Protein AF-A0A4Y2N5F8-F1 (afdb_monomer)

Secondary structure (DSSP, 8-state):
-HHHHHHHHHHHHHT-PPPTT--HHHHHHHHHHHHHHHHHTT-PPPHHHHHHHHHHT--GGGHHHHHHHTTS-GGG--HHHHHHHHHHHHHHHHHHHHHHS-HHHHHHHHHHHHHHHHHHHHHHS---TTSHHHHHHHHHHTT--

pLDDT: mean 79.86, std 21.58, range [36.66, 97.94]

Mean predicted aligned error: 13.72 Å

Structure (mmCIF, N/CA/C/O backbone):
data_AF-A0A4Y2N5F8-F1
#
_entry.id   AF-A0A4Y2N5F8-F1
#
loop_
_atom_site.group_PDB
_atom_site.id
_atom_site.type_symbol
_atom_site.label_atom_id
_atom_site.label_alt_id
_atom_site.label_comp_id
_atom_site.label_asym_id
_atom_site.label_entity_id
_atom_site.label_seq_id
_atom_site.pdbx_PDB_ins_code
_atom_site.Cartn_x
_atom_site.Cartn_y
_atom_site.Cartn_z
_atom_site.occupancy
_atom_site.B_iso_or_equiv
_atom_site.auth_seq_id
_atom_site.auth_comp_id
_atom_site.auth_asym_id
_atom_site.auth_atom_id
_atom_site.pdbx_PDB_model_num
ATOM 1 N N . MET A 1 1 ? -27.501 -9.312 4.253 1.00 61.25 1 MET A N 1
ATOM 2 C CA . MET A 1 1 ? -26.752 -9.002 3.010 1.00 61.25 1 MET A CA 1
ATOM 3 C C . MET A 1 1 ? -25.547 -8.061 3.190 1.00 61.25 1 MET A C 1
ATOM 5 O O . MET A 1 1 ? -24.591 -8.231 2.450 1.00 61.25 1 MET A O 1
ATOM 9 N N . ARG A 1 2 ? -25.507 -7.123 4.161 1.00 81.06 2 ARG A N 1
ATOM 10 C CA . ARG A 1 2 ? -24.338 -6.219 4.348 1.00 81.06 2 ARG A CA 1
ATOM 11 C C . ARG A 1 2 ? -23.012 -6.937 4.645 1.00 81.06 2 ARG A C 1
ATOM 13 O O . ARG A 1 2 ? -22.013 -6.614 4.021 1.00 81.06 2 ARG A O 1
ATOM 20 N N . ARG A 1 3 ? -23.011 -7.939 5.536 1.00 88.62 3 ARG A N 1
ATOM 21 C CA . ARG A 1 3 ? -21.789 -8.683 5.917 1.00 88.62 3 ARG A CA 1
ATOM 22 C C . ARG A 1 3 ? -21.120 -9.380 4.727 1.00 88.62 3 ARG A C 1
ATOM 24 O O . ARG A 1 3 ? -19.919 -9.252 4.566 1.00 88.62 3 ARG A O 1
ATOM 31 N N . ALA A 1 4 ? -21.899 -10.041 3.866 1.00 93.69 4 ALA A N 1
ATOM 32 C CA . ALA A 1 4 ? -21.375 -10.721 2.677 1.00 93.69 4 ALA A CA 1
ATOM 33 C C . ALA A 1 4 ? -20.670 -9.750 1.715 1.00 93.69 4 ALA A C 1
ATOM 35 O O . ALA A 1 4 ? -19.566 -10.031 1.264 1.00 93.69 4 ALA A O 1
ATOM 36 N N . ARG A 1 5 ? -21.266 -8.574 1.467 1.00 93.06 5 ARG A N 1
ATOM 37 C CA . ARG A 1 5 ? -20.652 -7.526 0.636 1.00 93.06 5 ARG A CA 1
ATOM 38 C C . ARG A 1 5 ? -19.333 -7.026 1.228 1.00 93.06 5 ARG A C 1
ATOM 40 O O . ARG A 1 5 ? -18.374 -6.836 0.495 1.00 93.06 5 ARG A O 1
ATOM 47 N N . VAL A 1 6 ? -19.281 -6.809 2.540 1.00 93.75 6 VAL A N 1
ATOM 48 C CA . VAL A 1 6 ? -18.067 -6.330 3.222 1.00 93.75 6 VAL A CA 1
ATOM 49 C C . VAL A 1 6 ? -16.962 -7.380 3.179 1.00 93.75 6 VAL A C 1
ATOM 51 O O . VAL A 1 6 ? -15.828 -7.033 2.879 1.00 93.75 6 VAL A O 1
ATOM 54 N N . ILE A 1 7 ? -17.295 -8.655 3.401 1.00 95.06 7 ILE A N 1
ATOM 55 C CA . ILE A 1 7 ? -16.343 -9.770 3.292 1.00 95.06 7 ILE A CA 1
ATOM 56 C C . ILE A 1 7 ? -15.750 -9.827 1.879 1.00 95.06 7 ILE A C 1
ATOM 58 O O . ILE A 1 7 ? -14.536 -9.819 1.738 1.00 95.06 7 ILE A O 1
ATOM 62 N N . GLN A 1 8 ? -16.580 -9.749 0.834 1.00 96.19 8 GLN A N 1
ATOM 63 C CA . GLN A 1 8 ? -16.098 -9.717 -0.554 1.00 96.19 8 GLN A CA 1
ATOM 64 C C . GLN A 1 8 ? -15.164 -8.529 -0.840 1.00 96.19 8 GLN A C 1
ATOM 66 O O . GLN A 1 8 ? -14.195 -8.657 -1.587 1.00 96.19 8 GLN A O 1
ATOM 71 N N . LEU A 1 9 ? -15.448 -7.357 -0.263 1.00 96.56 9 LEU A N 1
ATOM 72 C CA . LEU A 1 9 ? -14.592 -6.179 -0.411 1.00 96.56 9 LEU A CA 1
ATOM 73 C C . LEU A 1 9 ? -13.274 -6.321 0.361 1.00 96.56 9 LEU A C 1
ATOM 75 O O . LEU A 1 9 ? -12.244 -5.880 -0.143 1.00 96.56 9 LEU A O 1
ATOM 79 N N . LEU A 1 10 ? -13.290 -6.948 1.540 1.00 95.69 10 LEU A N 1
ATOM 80 C CA . LEU A 1 10 ? -12.083 -7.262 2.309 1.00 95.69 10 LEU A CA 1
ATOM 81 C C . LEU A 1 10 ? -11.206 -8.271 1.563 1.00 95.69 10 LEU A C 1
ATOM 83 O O . LEU A 1 10 ? -10.005 -8.041 1.437 1.00 95.69 10 LEU A O 1
ATOM 87 N N . ASP A 1 11 ? -11.806 -9.321 0.998 1.00 95.94 11 ASP A N 1
ATOM 88 C CA . ASP A 1 11 ? -11.106 -10.294 0.155 1.00 95.94 11 ASP A CA 1
ATOM 89 C C . ASP A 1 11 ? -10.452 -9.601 -1.049 1.00 95.94 11 ASP A C 1
ATOM 91 O O . ASP A 1 11 ? -9.288 -9.845 -1.364 1.00 95.94 11 ASP A O 1
ATOM 95 N N . GLY A 1 12 ? -11.169 -8.674 -1.695 1.00 95.81 12 GLY A N 1
ATOM 96 C CA . GLY A 1 12 ? -10.629 -7.867 -2.790 1.00 95.81 12 GLY A CA 1
ATOM 97 C C . GLY A 1 12 ? -9.497 -6.927 -2.358 1.00 95.81 12 GLY A C 1
ATOM 98 O O . GLY A 1 12 ? -8.507 -6.780 -3.077 1.00 95.81 12 GLY A O 1
ATOM 99 N N . PHE A 1 13 ? -9.614 -6.309 -1.182 1.00 97.00 13 PHE A N 1
ATOM 100 C CA . PHE A 1 13 ? -8.585 -5.434 -0.623 1.00 97.00 13 PHE A CA 1
ATOM 101 C C . PHE A 1 13 ? -7.294 -6.208 -0.339 1.00 97.00 13 PHE A C 1
ATOM 103 O O . PHE 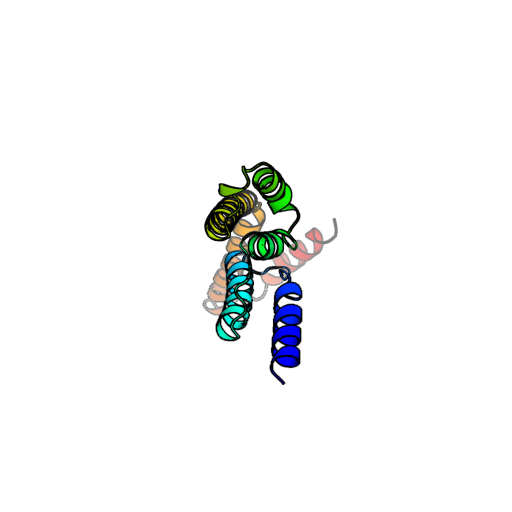A 1 13 ? -6.263 -5.896 -0.934 1.00 97.00 13 PHE A O 1
ATOM 110 N N . PHE A 1 14 ? -7.356 -7.270 0.468 1.00 95.50 14 PHE A N 1
ATOM 111 C CA . PHE A 1 14 ? -6.179 -8.081 0.798 1.00 95.50 14 PHE A CA 1
ATOM 112 C C . PHE A 1 14 ? -5.647 -8.880 -0.400 1.00 95.50 14 PHE A C 1
ATOM 114 O O . PHE A 1 14 ? -4.448 -9.160 -0.484 1.00 95.50 14 PHE A O 1
ATOM 121 N N . GLY A 1 15 ? -6.509 -9.187 -1.372 1.00 95.81 15 GLY A N 1
ATOM 122 C CA . GLY A 1 15 ? -6.143 -9.801 -2.646 1.00 95.81 15 GLY A CA 1
ATOM 123 C C . GLY A 1 15 ? -5.430 -8.864 -3.629 1.00 95.81 15 GLY A C 1
ATOM 124 O O . GLY A 1 15 ? -4.945 -9.332 -4.662 1.00 95.81 15 GLY A O 1
ATOM 125 N N . THR A 1 16 ? -5.331 -7.561 -3.342 1.00 96.50 16 THR A N 1
ATOM 126 C CA . THR A 1 16 ? -4.652 -6.601 -4.226 1.00 96.50 16 THR A CA 1
ATOM 127 C C . THR A 1 16 ? -3.137 -6.755 -4.122 1.00 96.50 16 THR A C 1
ATOM 129 O O . THR A 1 16 ? -2.503 -6.198 -3.230 1.00 96.50 16 THR A O 1
ATOM 132 N N . LYS A 1 17 ? -2.553 -7.510 -5.054 1.00 95.75 17 LYS A N 1
ATOM 133 C CA . LYS A 1 17 ? -1.107 -7.749 -5.148 1.00 95.75 17 LYS A CA 1
ATOM 134 C C . LYS A 1 17 ? -0.470 -6.888 -6.234 1.00 95.75 17 LYS A C 1
ATOM 136 O O . LYS A 1 17 ? -1.104 -6.613 -7.260 1.00 95.75 17 LYS A O 1
ATOM 141 N N . TYR A 1 18 ? 0.788 -6.527 -6.007 1.00 94.50 18 TYR A N 1
ATOM 142 C CA . TYR A 1 18 ? 1.646 -5.919 -7.018 1.00 94.50 18 TYR A CA 1
ATOM 143 C C . TYR A 1 18 ? 1.826 -6.884 -8.194 1.00 94.50 18 TYR A C 1
ATOM 145 O O . TYR A 1 18 ? 2.047 -8.084 -7.991 1.00 94.50 18 TYR A O 1
ATOM 153 N N . GLN A 1 19 ? 1.706 -6.376 -9.419 1.00 93.81 19 GLN A N 1
ATOM 154 C CA . GLN A 1 19 ? 1.895 -7.171 -10.629 1.00 93.81 19 GLN A CA 1
ATOM 155 C C . GLN A 1 19 ? 3.290 -6.932 -11.231 1.00 93.81 19 GLN A C 1
ATOM 157 O O . GLN A 1 19 ? 3.745 -5.790 -11.286 1.00 93.81 19 GLN A O 1
ATOM 162 N N . PRO A 1 20 ? 3.994 -7.973 -11.718 1.00 88.62 20 PRO A N 1
ATOM 163 C CA . PRO A 1 20 ? 5.291 -7.793 -12.367 1.00 88.62 20 PRO A CA 1
ATOM 164 C C . PRO A 1 20 ? 5.218 -6.798 -13.534 1.00 88.62 20 PRO A C 1
ATOM 166 O O . PRO A 1 20 ? 4.424 -6.974 -14.455 1.00 88.62 20 PRO A O 1
ATOM 169 N N . GLY A 1 21 ? 6.060 -5.762 -13.501 1.00 86.00 21 GLY A N 1
ATOM 170 C CA . GLY A 1 21 ? 6.096 -4.708 -14.522 1.00 86.00 21 GLY A CA 1
ATOM 171 C C . GLY A 1 21 ? 5.073 -3.582 -14.332 1.00 86.00 21 GLY A C 1
ATOM 172 O O . GLY A 1 21 ? 5.073 -2.639 -15.120 1.00 86.00 21 GLY A O 1
ATOM 173 N N . GLU A 1 22 ? 4.231 -3.647 -13.300 1.00 91.62 22 GLU A N 1
ATOM 174 C CA . GLU A 1 22 ? 3.324 -2.563 -12.919 1.00 91.62 22 GLU A CA 1
ATOM 175 C C . GLU A 1 22 ? 4.105 -1.388 -12.310 1.00 91.62 22 GLU A C 1
ATOM 177 O O . GLU A 1 22 ? 5.059 -1.572 -11.550 1.00 91.62 22 GLU A O 1
ATOM 182 N N . ASP A 1 23 ? 3.703 -0.157 -12.621 1.00 93.06 23 ASP A N 1
ATOM 183 C CA . ASP A 1 23 ? 4.242 1.016 -11.934 1.00 93.06 23 ASP A CA 1
ATOM 184 C C . ASP A 1 23 ? 3.761 1.048 -10.473 1.00 93.06 23 ASP A C 1
ATOM 186 O O . ASP A 1 23 ? 2.592 0.769 -10.189 1.00 93.06 23 ASP A O 1
ATOM 190 N N . VAL A 1 24 ? 4.643 1.406 -9.532 1.00 94.62 24 VAL A N 1
ATOM 191 C CA . VAL A 1 24 ? 4.285 1.389 -8.104 1.00 94.62 24 VAL A CA 1
ATOM 192 C C . VAL A 1 24 ? 3.108 2.323 -7.810 1.00 94.62 24 VAL A C 1
ATOM 194 O O . VAL A 1 24 ? 2.253 1.980 -7.001 1.00 94.62 24 VAL A O 1
ATOM 197 N N . GLY A 1 25 ? 3.006 3.465 -8.496 1.00 94.75 25 GLY A N 1
ATOM 198 C CA . GLY A 1 25 ? 1.903 4.404 -8.322 1.00 94.75 25 GLY A CA 1
ATOM 199 C C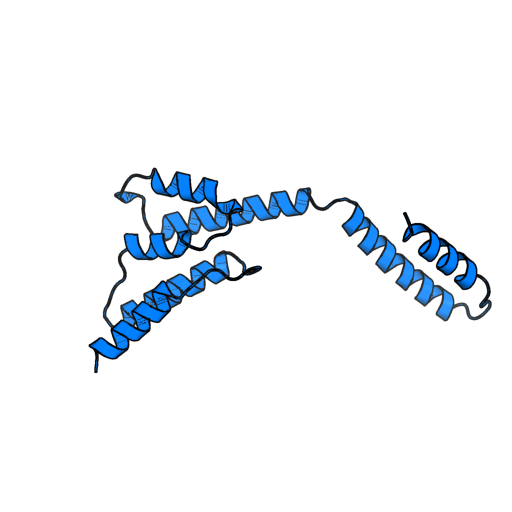 . GLY A 1 25 ? 0.565 3.812 -8.760 1.00 94.75 25 GLY A C 1
ATOM 200 O O . GLY A 1 25 ? -0.448 4.024 -8.093 1.00 94.75 25 GLY A O 1
ATOM 201 N N . ILE A 1 26 ? 0.556 2.998 -9.821 1.00 96.00 26 ILE A N 1
ATOM 202 C CA . ILE A 1 26 ? -0.644 2.270 -10.263 1.00 96.00 26 ILE A CA 1
ATOM 203 C C . ILE A 1 26 ? -1.060 1.243 -9.203 1.00 96.00 26 ILE A C 1
ATOM 205 O O . ILE A 1 26 ? -2.235 1.189 -8.826 1.00 96.00 26 ILE A O 1
ATOM 209 N N . PHE A 1 27 ? -0.106 0.479 -8.668 1.00 97.31 27 PHE A N 1
ATOM 210 C CA . PHE A 1 27 ? -0.376 -0.472 -7.590 1.00 97.31 27 PHE A CA 1
ATOM 211 C C . PHE A 1 27 ? -0.960 0.222 -6.345 1.00 97.31 27 PHE A C 1
ATOM 213 O O . PHE A 1 27 ? -2.012 -0.185 -5.845 1.00 97.31 27 PHE A O 1
ATOM 220 N N . LEU A 1 28 ? -0.338 1.310 -5.882 1.00 97.12 28 LEU A N 1
ATOM 221 C CA . LEU A 1 28 ? -0.805 2.077 -4.721 1.00 97.12 28 LEU A CA 1
ATOM 222 C C . LEU A 1 28 ? -2.203 2.668 -4.960 1.00 97.12 28 LEU A C 1
ATOM 224 O O . LEU A 1 28 ? -3.067 2.595 -4.083 1.00 97.12 28 LEU A O 1
ATOM 228 N N . CYS A 1 29 ? -2.477 3.156 -6.173 1.00 96.94 29 CYS A N 1
ATOM 229 C CA . CYS A 1 29 ? -3.802 3.626 -6.572 1.00 96.94 29 CYS A CA 1
ATOM 230 C C . CYS A 1 29 ? -4.864 2.518 -6.468 1.00 96.94 29 CYS A C 1
ATOM 232 O O . CYS A 1 29 ? -5.961 2.755 -5.948 1.00 96.94 29 CYS A O 1
ATOM 234 N N . ARG A 1 30 ? -4.550 1.286 -6.893 1.00 97.62 30 ARG A N 1
ATOM 235 C CA . ARG A 1 30 ? -5.460 0.134 -6.767 1.00 97.62 30 ARG A CA 1
ATOM 236 C C . ARG A 1 30 ? -5.744 -0.210 -5.307 1.00 97.62 30 ARG A C 1
ATOM 238 O O . ARG A 1 30 ? -6.906 -0.422 -4.961 1.00 97.62 30 ARG A O 1
ATOM 245 N N . VAL A 1 31 ? -4.721 -0.202 -4.450 1.00 97.69 31 VAL A N 1
ATOM 246 C CA . VAL A 1 31 ? -4.877 -0.428 -3.003 1.00 97.69 31 VAL A CA 1
ATOM 247 C C . VAL A 1 31 ? -5.792 0.637 -2.385 1.00 97.69 31 VAL A C 1
ATOM 249 O O . VAL A 1 31 ? -6.761 0.297 -1.702 1.00 97.69 31 VAL A O 1
ATOM 252 N N . ARG A 1 32 ? -5.567 1.924 -2.688 1.00 96.44 32 ARG A N 1
ATOM 253 C CA . ARG A 1 32 ? -6.431 3.020 -2.209 1.00 96.44 32 ARG A CA 1
ATOM 254 C C . ARG A 1 32 ? -7.855 2.919 -2.740 1.00 96.44 32 ARG A C 1
ATOM 256 O O . ARG A 1 32 ? -8.798 3.159 -1.995 1.00 96.44 32 ARG A O 1
ATOM 263 N N . THR A 1 33 ? -8.023 2.523 -3.997 1.00 97.25 33 THR A N 1
ATOM 264 C CA . THR A 1 33 ? -9.345 2.315 -4.603 1.00 97.25 33 THR A CA 1
ATOM 265 C C . THR A 1 33 ? -10.103 1.191 -3.898 1.00 97.25 33 THR A C 1
ATOM 267 O O . THR A 1 33 ? -11.298 1.319 -3.634 1.00 97.25 33 THR A O 1
ATOM 270 N N . ALA A 1 34 ? -9.426 0.094 -3.550 1.00 96.88 34 ALA A N 1
ATOM 271 C CA . ALA A 1 34 ? -10.031 -0.986 -2.778 1.00 96.88 34 ALA A CA 1
ATOM 272 C C . ALA A 1 34 ? -10.419 -0.531 -1.357 1.00 96.88 34 ALA A C 1
ATOM 274 O O . ALA A 1 34 ? -11.525 -0.828 -0.905 1.00 96.88 34 ALA A O 1
ATOM 275 N N . ALA A 1 35 ? -9.569 0.258 -0.690 1.00 96.75 35 ALA A N 1
ATOM 276 C CA . ALA A 1 35 ? -9.878 0.845 0.615 1.00 96.75 35 ALA A CA 1
ATOM 277 C C . ALA A 1 35 ? -11.052 1.842 0.560 1.00 96.75 35 ALA A C 1
ATOM 279 O O . ALA A 1 35 ? -11.914 1.824 1.436 1.00 96.75 35 ALA A O 1
ATOM 280 N N . ALA A 1 36 ? -11.144 2.661 -0.492 1.00 96.56 36 ALA A N 1
ATOM 281 C CA . ALA A 1 36 ? -12.258 3.587 -0.697 1.00 96.56 36 ALA A CA 1
ATOM 282 C C . ALA A 1 36 ? -13.596 2.842 -0.844 1.00 96.56 36 ALA A C 1
ATOM 284 O O . ALA A 1 36 ? -14.580 3.213 -0.216 1.00 96.56 36 ALA A O 1
ATOM 285 N N . ARG A 1 37 ? -13.623 1.714 -1.568 1.00 96.38 37 ARG A N 1
ATOM 286 C CA . ARG A 1 37 ? -14.832 0.873 -1.675 1.00 96.38 37 ARG A CA 1
ATOM 287 C C . ARG A 1 37 ? -15.280 0.302 -0.327 1.00 96.38 37 ARG A C 1
ATOM 289 O O . ARG A 1 37 ? -16.479 0.145 -0.100 1.00 96.38 37 ARG A O 1
ATOM 296 N N . LEU A 1 38 ? -14.333 -0.035 0.552 1.00 95.94 38 LEU A N 1
ATOM 297 C CA . LEU A 1 38 ? -14.631 -0.448 1.927 1.00 95.94 38 LEU A CA 1
ATOM 298 C C . LEU A 1 38 ? -15.207 0.720 2.736 1.00 95.94 38 LEU A C 1
ATOM 300 O O . LEU A 1 38 ? -16.221 0.549 3.415 1.00 95.94 38 LEU A O 1
ATOM 304 N N . GLN A 1 39 ? -14.631 1.915 2.594 1.00 95.19 39 GLN A N 1
ATOM 305 C CA . GLN A 1 39 ? -15.135 3.130 3.229 1.00 95.19 39 GLN A CA 1
ATOM 306 C C . GLN A 1 39 ? -16.564 3.469 2.776 1.00 95.19 39 GLN A C 1
ATOM 308 O O . GLN A 1 39 ? -17.413 3.726 3.627 1.00 95.19 39 GLN A O 1
ATOM 313 N N . ASP A 1 40 ? -16.861 3.371 1.479 1.00 94.12 40 ASP A N 1
ATOM 314 C CA . ASP A 1 40 ? -18.206 3.572 0.914 1.00 94.12 40 ASP A CA 1
ATOM 315 C C . ASP A 1 40 ? -19.224 2.551 1.448 1.00 94.12 40 ASP A C 1
ATOM 317 O O . ASP A 1 40 ? -20.423 2.820 1.529 1.00 94.12 40 ASP A O 1
ATOM 321 N N . ALA A 1 41 ? -18.757 1.364 1.844 1.00 92.88 41 ALA A N 1
ATOM 322 C CA . ALA A 1 41 ? -19.571 0.350 2.509 1.00 92.88 41 ALA A CA 1
ATOM 323 C C . ALA A 1 41 ? -19.726 0.584 4.028 1.00 92.88 41 ALA A C 1
ATOM 325 O O . ALA A 1 41 ? -20.366 -0.229 4.698 1.00 92.88 41 ALA A O 1
ATOM 326 N N . GLY A 1 42 ? -19.167 1.671 4.571 1.00 92.88 42 GLY A N 1
ATOM 327 C CA . GLY A 1 42 ? -19.189 2.018 5.995 1.00 92.88 42 GLY A CA 1
ATOM 328 C C . GLY A 1 42 ? -18.056 1.399 6.819 1.00 92.88 42 GLY A C 1
ATOM 329 O O . GLY A 1 42 ? -18.114 1.427 8.045 1.00 92.88 42 GLY A O 1
ATOM 330 N N . HIS A 1 43 ? -17.033 0.836 6.171 1.00 92.94 43 HIS A N 1
ATOM 331 C CA . HIS A 1 43 ? -15.904 0.168 6.816 1.00 92.94 43 HIS A CA 1
ATOM 332 C C . HIS A 1 43 ? -14.595 0.886 6.490 1.00 92.94 43 HIS A C 1
ATOM 334 O O . HIS A 1 43 ? -13.911 0.567 5.521 1.00 92.94 43 HIS A O 1
ATOM 340 N N . LYS A 1 44 ? -14.234 1.873 7.312 1.00 93.75 44 LYS A N 1
ATOM 341 C CA . LYS A 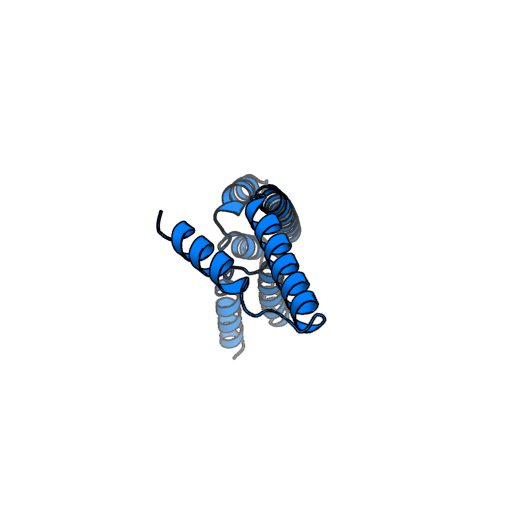1 44 ? -12.947 2.561 7.175 1.00 93.75 44 LYS A CA 1
ATOM 342 C C . LYS A 1 44 ? -11.802 1.592 7.493 1.00 93.75 44 LYS A C 1
ATOM 344 O O . LYS A 1 44 ? -11.809 0.954 8.542 1.00 93.75 44 LYS A O 1
ATOM 349 N N . VAL A 1 45 ? -10.830 1.511 6.589 1.00 95.25 45 VAL A N 1
ATOM 350 C CA . VAL A 1 45 ? -9.590 0.753 6.795 1.00 95.25 45 VAL A CA 1
ATOM 351 C C . VAL A 1 45 ? -8.637 1.595 7.639 1.00 95.25 45 VAL A C 1
ATOM 353 O O . VAL A 1 45 ? -8.473 2.786 7.374 1.00 95.25 45 VAL A O 1
ATOM 356 N N . ASP A 1 46 ? -8.047 0.985 8.663 1.00 95.06 46 ASP A N 1
ATOM 357 C CA . ASP A 1 46 ? -7.026 1.629 9.490 1.00 95.06 46 ASP A CA 1
ATOM 358 C C . ASP A 1 46 ? -5.724 1.829 8.698 1.00 95.06 46 ASP A C 1
ATOM 360 O O . ASP A 1 46 ? -5.376 1.004 7.845 1.00 95.06 46 ASP A O 1
ATOM 364 N N . ASP A 1 47 ? -4.991 2.899 8.998 1.00 94.56 47 ASP A N 1
ATOM 365 C CA . ASP A 1 47 ? -3.716 3.211 8.347 1.00 94.56 47 ASP A CA 1
ATOM 366 C C . ASP A 1 47 ? -2.687 2.088 8.530 1.00 94.56 47 ASP A C 1
ATOM 368 O O . ASP A 1 47 ? -1.902 1.837 7.614 1.00 94.56 47 ASP A O 1
ATOM 372 N N . LEU A 1 48 ? -2.746 1.341 9.638 1.00 95.06 48 LEU A N 1
ATOM 373 C CA . LEU A 1 48 ? -1.926 0.152 9.855 1.00 95.06 48 LEU A CA 1
ATOM 374 C C . LEU A 1 48 ? -2.147 -0.893 8.752 1.00 95.06 48 LEU A C 1
ATOM 376 O O . LEU A 1 48 ? -1.192 -1.377 8.145 1.00 95.06 48 LEU A O 1
ATOM 380 N N . TYR A 1 49 ? -3.407 -1.230 8.463 1.00 96.00 49 TYR A N 1
ATOM 381 C CA . TYR A 1 49 ? -3.753 -2.239 7.456 1.00 96.00 49 TYR A CA 1
ATOM 382 C C . TYR A 1 49 ? -3.561 -1.721 6.033 1.00 96.00 49 TYR A C 1
ATOM 384 O O . TYR A 1 49 ? -3.152 -2.476 5.149 1.00 96.00 49 TYR A O 1
ATOM 392 N N . LEU A 1 50 ? -3.826 -0.433 5.805 1.00 96.69 50 LEU A N 1
ATOM 393 C CA . LEU A 1 50 ? -3.592 0.201 4.514 1.00 96.69 50 LEU A CA 1
ATOM 394 C C . LEU A 1 50 ? -2.096 0.250 4.185 1.00 96.69 50 LEU A C 1
ATOM 396 O O . LEU A 1 50 ? -1.690 -0.195 3.112 1.00 96.69 50 LEU A O 1
ATOM 400 N N . GLY A 1 51 ? -1.278 0.709 5.131 1.00 96.56 51 GLY A N 1
ATOM 401 C CA . GLY A 1 51 ? 0.175 0.727 5.018 1.00 96.56 51 GLY A CA 1
ATOM 402 C C . GLY A 1 51 ? 0.757 -0.673 4.854 1.00 96.56 51 GLY A C 1
ATOM 403 O O . GLY A 1 51 ? 1.582 -0.889 3.969 1.00 96.56 51 GLY A O 1
ATOM 404 N N . PHE A 1 52 ? 0.261 -1.650 5.623 1.00 95.69 52 PHE A N 1
ATOM 405 C CA . PHE A 1 52 ? 0.625 -3.058 5.456 1.00 95.69 52 PHE A CA 1
ATOM 406 C C . PHE A 1 52 ? 0.369 -3.549 4.025 1.00 95.69 52 PHE A C 1
ATOM 408 O O . PHE A 1 52 ? 1.269 -4.118 3.405 1.00 95.69 52 PHE A O 1
ATOM 415 N N . GLN A 1 53 ? -0.813 -3.290 3.456 1.00 97.38 53 GLN A N 1
ATOM 416 C CA . GLN A 1 53 ? -1.129 -3.714 2.088 1.00 97.38 53 GLN A CA 1
ATOM 417 C C . GLN A 1 53 ? -0.220 -3.043 1.044 1.00 97.38 53 GLN A C 1
ATOM 419 O O . GLN A 1 53 ? 0.176 -3.695 0.077 1.00 97.38 53 GLN A O 1
ATOM 424 N N . MET A 1 54 ? 0.150 -1.773 1.250 1.00 97.44 54 MET A N 1
ATOM 425 C CA . MET A 1 54 ? 1.050 -1.028 0.357 1.00 97.44 54 MET A CA 1
ATOM 426 C C . MET A 1 54 ? 2.479 -1.593 0.326 1.00 97.44 54 MET A C 1
ATOM 428 O O . MET A 1 54 ? 3.137 -1.492 -0.706 1.00 97.44 54 MET A O 1
ATOM 432 N N . ILE A 1 55 ? 2.965 -2.199 1.416 1.00 96.81 55 ILE A N 1
ATOM 433 C CA . ILE A 1 55 ? 4.349 -2.709 1.506 1.00 96.81 55 ILE A CA 1
ATOM 434 C C . ILE A 1 55 ? 4.479 -4.229 1.317 1.00 96.81 55 ILE A C 1
ATOM 436 O O . ILE A 1 55 ? 5.571 -4.715 1.035 1.00 96.81 55 ILE A O 1
ATOM 440 N N . SER A 1 56 ? 3.384 -4.987 1.440 1.00 93.94 56 SER A N 1
ATOM 441 C CA . SER A 1 56 ? 3.418 -6.460 1.548 1.00 93.94 56 SE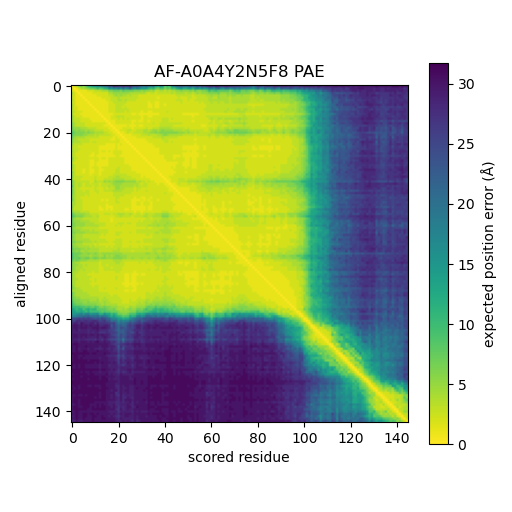R A CA 1
ATOM 442 C C . SER A 1 56 ? 3.842 -7.213 0.287 1.00 93.94 56 SER A C 1
ATOM 444 O O . SER A 1 56 ? 4.379 -8.314 0.378 1.00 93.94 56 SER A O 1
ATOM 446 N N . TYR A 1 57 ? 3.577 -6.655 -0.893 1.00 92.94 57 TYR A N 1
ATOM 447 C CA . TYR A 1 57 ? 3.786 -7.346 -2.173 1.00 92.94 57 TYR A CA 1
ATOM 448 C C . TYR A 1 57 ? 4.838 -6.675 -3.054 1.00 92.94 57 TYR A C 1
ATOM 450 O O . TYR A 1 57 ? 4.942 -6.994 -4.236 1.00 92.94 57 TYR A O 1
ATOM 458 N N . LEU A 1 58 ? 5.603 -5.735 -2.499 1.00 94.62 58 LEU A N 1
ATOM 459 C CA . LEU A 1 58 ? 6.575 -4.981 -3.274 1.00 94.62 58 LEU A CA 1
ATOM 460 C C . LEU A 1 58 ? 7.760 -5.854 -3.728 1.00 94.62 58 LEU A C 1
ATOM 462 O O . LEU A 1 58 ? 8.162 -6.779 -3.014 1.00 94.62 58 LEU A O 1
ATOM 466 N N . PRO A 1 59 ? 8.359 -5.534 -4.889 1.00 93.81 59 PRO A N 1
ATOM 467 C CA . PRO A 1 59 ? 9.592 -6.161 -5.358 1.00 93.81 59 PRO A CA 1
ATOM 468 C C . PRO A 1 59 ? 10.759 -6.046 -4.365 1.00 93.81 59 PRO A C 1
ATOM 470 O O . PRO A 1 59 ? 10.781 -5.174 -3.489 1.00 93.81 59 PRO A O 1
ATOM 473 N N . GLN A 1 60 ? 11.773 -6.906 -4.522 1.00 94.25 60 GLN A N 1
ATOM 474 C CA . GLN A 1 60 ? 12.925 -6.972 -3.614 1.00 94.25 60 GLN A CA 1
ATOM 475 C C . GLN A 1 60 ? 13.710 -5.649 -3.544 1.00 94.25 60 GLN A C 1
ATOM 477 O O . GLN A 1 60 ? 14.329 -5.329 -2.531 1.00 94.25 60 GLN A O 1
ATOM 482 N N . GLU A 1 61 ? 13.662 -4.848 -4.598 1.00 93.56 61 GLU A N 1
ATOM 483 C CA . GLU A 1 61 ? 14.332 -3.558 -4.696 1.00 93.56 61 GLU A CA 1
ATOM 484 C C . GLU A 1 61 ? 13.831 -2.546 -3.661 1.00 93.56 61 GLU A C 1
ATOM 486 O O . GLU A 1 61 ? 14.600 -1.690 -3.232 1.00 93.56 61 GLU A O 1
ATOM 491 N N . PHE A 1 62 ? 12.585 -2.688 -3.199 1.00 96.31 62 PHE A N 1
ATOM 492 C CA . PHE A 1 62 ? 11.991 -1.828 -2.175 1.00 96.31 62 PHE A CA 1
ATOM 493 C C . PHE A 1 62 ? 12.295 -2.290 -0.744 1.00 96.31 62 PHE A C 1
ATOM 495 O O . PHE A 1 62 ? 11.941 -1.594 0.206 1.00 96.31 62 PHE A O 1
ATOM 502 N N . GLN A 1 63 ? 12.955 -3.439 -0.547 1.00 96.00 63 GLN A N 1
ATOM 503 C CA . GLN A 1 63 ? 13.129 -4.038 0.785 1.00 96.00 63 GLN A CA 1
ATOM 504 C C . GLN A 1 63 ? 13.841 -3.109 1.768 1.00 96.00 63 GLN A C 1
ATOM 506 O O . GLN A 1 63 ? 13.457 -3.045 2.932 1.00 96.00 63 GLN A O 1
ATOM 511 N N . SER A 1 64 ? 14.833 -2.337 1.312 1.00 96.44 64 SER A N 1
ATOM 512 C CA . SER A 1 64 ? 15.493 -1.345 2.170 1.00 96.44 64 SER A CA 1
ATOM 513 C C . SER A 1 64 ? 14.505 -0.294 2.689 1.00 96.44 64 SER A C 1
ATOM 515 O O . SER A 1 64 ? 14.514 0.020 3.877 1.00 96.44 64 SER A O 1
ATOM 517 N N . THR A 1 65 ? 13.646 0.232 1.816 1.00 97.12 65 THR A N 1
ATOM 518 C CA . THR A 1 65 ? 12.632 1.236 2.168 1.00 97.12 65 THR A CA 1
ATOM 519 C C . THR A 1 65 ? 11.578 0.642 3.096 1.00 97.12 65 THR A C 1
ATOM 521 O O . THR A 1 65 ? 11.238 1.249 4.106 1.00 97.12 65 THR A O 1
ATOM 524 N N . VAL A 1 66 ? 11.129 -0.589 2.835 1.00 97.06 66 VAL A N 1
ATOM 525 C CA . VAL A 1 66 ? 10.190 -1.310 3.710 1.00 97.06 66 VAL A CA 1
ATOM 526 C C . VAL A 1 66 ? 10.762 -1.476 5.123 1.00 97.06 66 VAL A C 1
ATOM 528 O O . VAL A 1 66 ? 10.083 -1.191 6.107 1.00 97.06 66 VAL A O 1
ATOM 531 N N . GLN A 1 67 ? 12.036 -1.856 5.247 1.00 96.94 67 GLN A N 1
ATOM 532 C CA . GLN A 1 67 ? 12.708 -1.971 6.547 1.00 96.94 67 GLN A CA 1
ATOM 533 C C . GLN A 1 67 ? 12.846 -0.626 7.273 1.00 96.94 67 GLN A C 1
ATOM 535 O O . GLN A 1 67 ? 12.800 -0.585 8.501 1.00 96.94 67 GLN A O 1
ATOM 540 N N . GLN A 1 68 ? 13.015 0.477 6.541 1.00 97.25 68 GLN A N 1
ATOM 541 C CA . GLN A 1 68 ? 13.036 1.819 7.129 1.00 97.25 68 GLN A CA 1
ATOM 542 C C . GLN A 1 68 ? 11.654 2.233 7.639 1.00 97.25 68 GLN A C 1
ATOM 544 O O . GLN A 1 68 ? 11.563 2.749 8.750 1.00 97.25 68 GLN A O 1
ATOM 549 N N . ILE A 1 69 ? 10.593 1.946 6.879 1.00 97.12 69 ILE A N 1
ATOM 550 C CA . ILE A 1 69 ? 9.204 2.221 7.271 1.00 97.12 69 ILE A CA 1
ATOM 551 C C . ILE A 1 69 ? 8.855 1.497 8.579 1.00 97.12 69 ILE A C 1
ATOM 553 O O . ILE A 1 69 ? 8.283 2.105 9.478 1.00 97.12 69 ILE A O 1
ATOM 557 N N . TYR A 1 70 ? 9.264 0.235 8.747 1.00 95.31 70 TYR A N 1
ATOM 558 C CA . TYR A 1 70 ? 9.031 -0.509 9.995 1.00 95.31 70 TYR A CA 1
ATOM 559 C C . TYR A 1 70 ? 9.746 0.064 11.228 1.00 95.31 70 TYR A C 1
ATOM 561 O O . TYR A 1 70 ? 9.412 -0.305 12.350 1.00 95.31 70 TYR A O 1
ATOM 569 N N . ARG A 1 71 ? 10.740 0.940 11.047 1.00 96.88 71 ARG A N 1
ATOM 570 C CA . ARG A 1 71 ? 11.472 1.593 12.147 1.00 96.88 71 ARG A CA 1
ATOM 571 C C . ARG A 1 71 ? 10.898 2.955 12.521 1.00 96.88 71 ARG A C 1
ATOM 573 O O . ARG A 1 71 ? 11.443 3.621 13.401 1.00 96.88 71 ARG A O 1
ATOM 580 N N . TRP A 1 72 ? 9.859 3.405 11.827 1.00 97.25 72 TRP A N 1
ATOM 581 C CA . TRP A 1 72 ? 9.187 4.647 12.164 1.00 97.25 72 TRP A CA 1
ATOM 582 C C . TRP A 1 72 ? 8.470 4.552 13.503 1.00 97.25 72 TRP A C 1
ATOM 584 O O . TRP A 1 72 ? 8.138 3.474 13.989 1.00 97.25 72 TRP A O 1
ATOM 594 N N . LYS A 1 73 ? 8.225 5.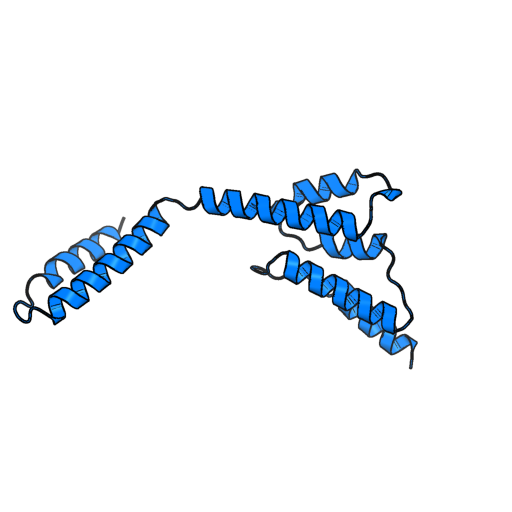717 14.099 1.00 95.88 73 LYS A N 1
ATOM 595 C CA . LYS A 1 73 ? 7.335 5.817 15.256 1.00 95.88 73 LYS A CA 1
ATOM 596 C C . LYS A 1 73 ? 5.906 5.508 14.814 1.00 95.88 73 LYS A C 1
ATOM 598 O O . LYS A 1 73 ? 5.530 5.861 13.700 1.00 95.88 73 LYS A O 1
ATOM 603 N N . ASP A 1 74 ? 5.086 4.973 15.712 1.00 91.69 74 ASP A N 1
ATOM 604 C CA . ASP A 1 74 ? 3.700 4.589 15.401 1.00 91.69 74 ASP A CA 1
ATOM 605 C C . ASP A 1 74 ? 2.890 5.726 14.752 1.00 91.69 74 ASP A C 1
ATOM 607 O O . ASP A 1 74 ? 2.210 5.517 13.753 1.00 91.69 74 ASP A O 1
ATOM 611 N N . GLY A 1 75 ? 3.030 6.962 15.247 1.00 92.94 75 GLY A N 1
ATOM 612 C CA . GLY A 1 75 ? 2.335 8.133 14.689 1.00 92.94 75 GLY A CA 1
ATOM 613 C C . GLY A 1 75 ? 2.808 8.569 13.296 1.00 92.94 75 GLY A C 1
ATOM 614 O O . GLY A 1 75 ? 2.166 9.398 12.658 1.00 92.94 75 GLY A O 1
ATOM 615 N N . GLU A 1 76 ? 3.931 8.037 12.817 1.00 95.25 76 GLU A N 1
ATOM 616 C CA . GLU A 1 76 ? 4.439 8.281 11.468 1.00 95.25 76 GLU A CA 1
ATOM 617 C C . GLU A 1 76 ? 3.991 7.207 10.469 1.00 95.25 76 GLU A C 1
ATOM 619 O O . GLU A 1 76 ? 4.061 7.449 9.261 1.00 95.25 76 GLU A O 1
ATOM 624 N N . PHE A 1 77 ? 3.514 6.048 10.943 1.00 95.50 77 PHE A N 1
ATOM 625 C CA . PHE A 1 77 ? 3.001 4.967 10.103 1.00 95.50 77 PHE A CA 1
ATOM 626 C C . PHE A 1 77 ? 1.618 5.340 9.557 1.00 95.50 77 PHE A C 1
ATOM 628 O O . PHE A 1 77 ? 0.577 4.876 10.011 1.00 95.50 77 PHE A O 1
ATOM 635 N N . THR A 1 78 ? 1.618 6.241 8.580 1.00 96.50 78 THR A N 1
ATOM 636 C CA . THR A 1 78 ? 0.413 6.729 7.910 1.00 96.50 78 THR A CA 1
ATOM 637 C C . THR A 1 78 ? 0.461 6.369 6.439 1.00 96.50 78 THR A C 1
ATOM 639 O O . THR A 1 78 ? 1.530 6.380 5.817 1.00 96.50 78 THR A O 1
ATOM 642 N N . ALA A 1 79 ? -0.700 6.094 5.848 1.00 94.81 79 ALA A N 1
ATOM 643 C CA . ALA A 1 79 ? -0.773 5.676 4.450 1.00 94.81 79 ALA A CA 1
ATOM 644 C C . ALA A 1 79 ? -0.180 6.730 3.498 1.00 94.81 79 ALA A C 1
ATOM 646 O O . ALA A 1 79 ? 0.509 6.389 2.542 1.00 94.81 79 ALA A O 1
ATOM 647 N N . GLY A 1 80 ? -0.390 8.019 3.793 1.00 96.06 80 GLY A N 1
ATOM 648 C CA . GLY A 1 80 ? 0.156 9.117 2.991 1.00 96.06 80 GLY A CA 1
ATOM 649 C C . GLY A 1 80 ? 1.683 9.202 3.033 1.00 96.06 80 GLY A C 1
ATOM 650 O O . GLY A 1 80 ? 2.309 9.409 1.995 1.00 96.06 80 GLY A O 1
ATOM 651 N N . LYS A 1 81 ? 2.298 9.008 4.208 1.00 97.56 81 LYS A N 1
ATOM 652 C CA . LYS A 1 81 ? 3.762 9.030 4.338 1.00 97.56 81 LYS A CA 1
ATOM 653 C C . LYS A 1 81 ? 4.398 7.808 3.672 1.00 97.56 81 LYS A C 1
ATOM 655 O O . LYS A 1 81 ? 5.399 7.949 2.977 1.00 97.56 81 LYS A O 1
ATOM 660 N N . ILE A 1 82 ? 3.791 6.632 3.838 1.00 97.50 82 ILE A N 1
ATOM 661 C CA . ILE A 1 82 ? 4.229 5.393 3.179 1.00 97.50 82 ILE A CA 1
ATOM 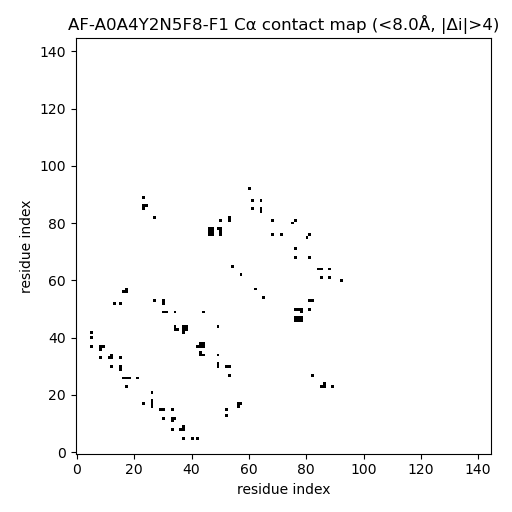662 C C . ILE A 1 82 ? 4.183 5.558 1.658 1.00 97.50 82 ILE A C 1
ATOM 664 O O . ILE A 1 82 ? 5.175 5.297 0.985 1.00 97.50 82 ILE A O 1
ATOM 668 N N . GLU A 1 83 ? 3.063 6.040 1.115 1.00 97.12 83 GLU A N 1
ATOM 669 C CA . GLU A 1 83 ? 2.913 6.287 -0.322 1.00 97.12 83 GLU A CA 1
ATOM 670 C C . GLU A 1 83 ? 3.999 7.232 -0.854 1.00 97.12 83 GLU A C 1
ATOM 672 O O . GLU A 1 83 ? 4.642 6.923 -1.857 1.00 97.12 83 GLU A O 1
ATOM 677 N N . ALA A 1 84 ? 4.263 8.340 -0.155 1.00 97.44 84 ALA A N 1
ATOM 678 C CA . ALA A 1 84 ? 5.293 9.297 -0.554 1.00 97.44 84 ALA A CA 1
ATOM 679 C C . ALA A 1 84 ? 6.697 8.667 -0.626 1.00 97.44 84 ALA A C 1
ATOM 681 O O . ALA A 1 84 ? 7.404 8.866 -1.617 1.00 97.44 84 ALA A O 1
ATOM 682 N N . GLU A 1 85 ? 7.091 7.874 0.374 1.00 97.94 85 GLU A N 1
ATOM 683 C CA . GLU A 1 85 ? 8.389 7.184 0.376 1.00 97.94 85 GLU A CA 1
ATOM 684 C C . GLU A 1 85 ? 8.503 6.130 -0.723 1.00 97.94 85 GLU A C 1
ATOM 686 O O . GLU A 1 85 ? 9.544 6.008 -1.370 1.00 97.94 85 GLU A O 1
ATOM 691 N N . LEU A 1 86 ? 7.432 5.375 -0.978 1.00 97.69 86 LEU A N 1
ATOM 692 C CA . LEU A 1 86 ? 7.433 4.363 -2.032 1.00 97.69 86 LEU A CA 1
ATOM 693 C C . LEU A 1 86 ? 7.557 4.994 -3.423 1.00 97.69 86 LEU A C 1
ATOM 695 O O . LEU A 1 86 ? 8.300 4.487 -4.265 1.00 97.69 86 LEU A O 1
ATOM 699 N N . ILE A 1 87 ? 6.887 6.123 -3.663 1.00 96.75 87 ILE A N 1
ATOM 700 C CA . ILE A 1 87 ? 7.020 6.882 -4.914 1.00 96.75 87 ILE A CA 1
ATOM 701 C C . ILE A 1 87 ? 8.433 7.460 -5.055 1.00 96.75 87 ILE A C 1
ATOM 703 O O . ILE A 1 87 ? 9.026 7.396 -6.136 1.00 96.75 87 ILE A O 1
ATOM 707 N N . LEU A 1 88 ? 9.002 7.996 -3.973 1.00 97.12 88 LEU A N 1
ATOM 708 C CA . LEU A 1 88 ? 10.373 8.503 -3.967 1.00 97.12 88 LEU A CA 1
ATOM 709 C C . LEU A 1 88 ? 11.374 7.395 -4.311 1.00 97.12 88 LEU A C 1
ATOM 711 O O . LEU A 1 88 ? 12.243 7.594 -5.167 1.00 97.12 88 LEU A O 1
ATOM 715 N N . GLU A 1 89 ? 11.227 6.218 -3.704 1.00 96.69 89 GLU A N 1
ATOM 716 C CA . GLU A 1 89 ? 12.092 5.075 -3.981 1.00 96.69 89 GLU A CA 1
ATOM 717 C C . GLU A 1 89 ? 11.939 4.581 -5.421 1.00 96.69 89 GLU A C 1
ATOM 719 O O . GLU A 1 89 ? 12.940 4.352 -6.102 1.00 96.69 89 GLU A O 1
ATOM 724 N N . ALA A 1 90 ? 10.713 4.492 -5.939 1.00 94.88 90 ALA A N 1
ATOM 725 C CA . ALA A 1 90 ? 10.488 4.120 -7.332 1.00 94.88 90 ALA A CA 1
ATOM 726 C C . ALA A 1 90 ? 11.188 5.082 -8.302 1.00 94.88 90 ALA A C 1
ATOM 728 O O . ALA A 1 90 ? 11.871 4.636 -9.228 1.00 94.88 90 ALA A O 1
ATOM 729 N N . ASN A 1 91 ? 11.112 6.392 -8.053 1.00 94.75 91 ASN A N 1
ATOM 730 C CA . ASN A 1 91 ? 11.822 7.397 -8.844 1.00 94.75 91 ASN A CA 1
ATOM 731 C C . ASN A 1 91 ? 13.348 7.222 -8.758 1.00 94.75 91 ASN A C 1
ATOM 733 O O . ASN A 1 91 ? 14.051 7.284 -9.774 1.00 94.75 91 ASN A O 1
ATOM 737 N N . ARG A 1 92 ? 13.881 6.951 -7.559 1.00 94.38 92 ARG A N 1
ATOM 738 C CA . ARG A 1 92 ? 15.311 6.675 -7.351 1.00 94.38 92 ARG A CA 1
ATOM 739 C C . ARG A 1 92 ? 15.760 5.445 -8.139 1.00 94.38 92 ARG A C 1
ATOM 741 O O . ARG A 1 92 ? 16.776 5.500 -8.839 1.00 94.38 92 ARG A O 1
ATOM 748 N N . LEU A 1 93 ? 14.995 4.358 -8.063 1.00 92.12 93 LEU A N 1
ATOM 749 C CA . LEU A 1 93 ? 15.253 3.123 -8.794 1.00 92.12 93 LEU A CA 1
ATOM 750 C C . LEU A 1 93 ? 15.228 3.376 -10.301 1.00 92.12 93 LEU A C 1
ATOM 752 O O . LEU A 1 93 ? 16.196 3.036 -10.980 1.00 92.12 93 LEU A O 1
ATOM 756 N N . GLN A 1 94 ? 14.203 4.049 -10.834 1.00 89.25 94 GLN A N 1
ATOM 757 C CA . GLN A 1 94 ? 14.118 4.403 -12.258 1.00 89.25 94 GLN A CA 1
ATOM 758 C C . GLN A 1 94 ? 15.371 5.140 -12.757 1.00 89.25 94 GLN A C 1
ATOM 760 O O . GLN A 1 94 ? 15.889 4.828 -13.835 1.00 89.25 94 GLN A O 1
ATOM 765 N N . LEU A 1 95 ? 15.916 6.071 -11.969 1.00 88.75 95 LEU A N 1
ATOM 766 C CA . LEU A 1 95 ? 17.161 6.765 -12.310 1.00 88.75 95 LEU A CA 1
ATOM 767 C C . LEU A 1 95 ? 18.369 5.820 -12.347 1.00 88.75 95 LEU A C 1
ATOM 769 O O . LEU A 1 95 ? 19.211 5.946 -13.242 1.00 88.75 95 LEU A O 1
ATOM 773 N N . ILE A 1 96 ? 18.461 4.869 -11.414 1.00 87.19 96 ILE A N 1
ATOM 774 C CA . ILE A 1 96 ? 19.519 3.849 -11.390 1.00 87.19 96 ILE A CA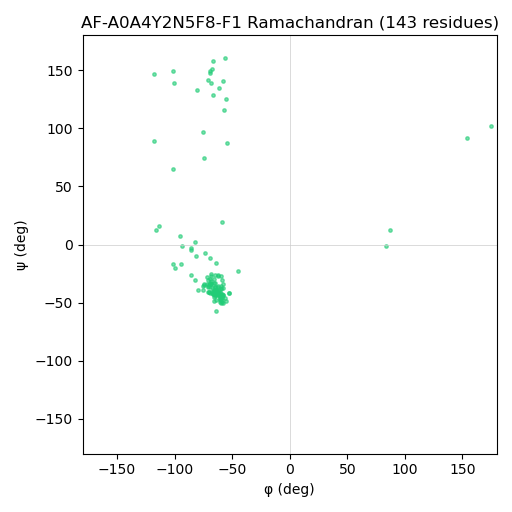 1
ATOM 775 C C . ILE A 1 96 ? 19.411 2.946 -12.620 1.00 87.19 96 ILE A C 1
ATOM 777 O O . ILE A 1 96 ? 20.407 2.759 -13.321 1.00 87.19 96 ILE A O 1
ATOM 781 N N . TRP A 1 97 ? 18.215 2.445 -12.934 1.00 82.19 97 TRP A N 1
ATOM 782 C CA . TRP A 1 97 ? 17.970 1.610 -14.112 1.00 82.19 97 TRP A CA 1
ATOM 783 C C . TRP A 1 97 ? 18.297 2.346 -15.410 1.00 82.19 97 TRP A C 1
ATOM 785 O O . TRP A 1 97 ? 18.931 1.782 -16.301 1.00 82.19 97 TRP A O 1
ATOM 795 N N . ARG A 1 98 ? 17.938 3.634 -15.509 1.00 77.12 98 ARG A N 1
ATOM 796 C CA . ARG A 1 98 ? 18.275 4.470 -16.667 1.00 77.12 98 ARG A CA 1
ATOM 797 C C . ARG A 1 98 ? 19.786 4.628 -16.836 1.00 77.12 98 ARG A C 1
ATOM 799 O O . ARG A 1 98 ? 20.274 4.500 -17.953 1.00 77.12 98 ARG A O 1
ATOM 806 N N . LYS A 1 99 ? 20.523 4.870 -15.744 1.00 74.00 99 LYS A N 1
ATOM 807 C CA . LYS A 1 99 ? 21.996 4.986 -15.752 1.00 74.00 99 LYS A CA 1
ATOM 808 C C . LYS A 1 99 ? 22.696 3.657 -16.048 1.00 74.00 99 LYS A C 1
ATOM 810 O O . LYS A 1 99 ? 23.776 3.661 -16.623 1.00 74.00 99 LYS A O 1
ATOM 815 N N . ARG A 1 100 ? 22.093 2.534 -15.648 1.00 61.94 100 ARG A N 1
ATOM 816 C CA . ARG A 1 100 ? 22.625 1.179 -15.844 1.00 61.94 100 ARG A CA 1
ATOM 817 C C . ARG A 1 100 ? 22.276 0.553 -17.188 1.00 61.94 100 ARG A C 1
ATOM 819 O O . ARG A 1 100 ? 22.759 -0.546 -17.448 1.00 61.94 100 ARG A O 1
ATOM 826 N N . ARG A 1 101 ? 21.486 1.207 -18.053 1.00 52.91 101 ARG A N 1
ATOM 827 C CA . ARG A 1 101 ? 21.339 0.736 -19.437 1.00 52.91 101 ARG A CA 1
ATOM 828 C C . ARG A 1 101 ? 22.739 0.684 -20.053 1.00 52.91 101 ARG A C 1
ATOM 830 O O . ARG A 1 101 ? 23.360 1.741 -20.179 1.00 52.91 101 ARG A O 1
ATOM 837 N N . PRO A 1 102 ? 23.259 -0.501 -20.423 1.00 51.00 102 PRO A N 1
ATOM 838 C CA . PRO A 1 102 ? 24.521 -0.549 -21.129 1.00 51.00 102 PRO A CA 1
ATOM 839 C C . PRO A 1 102 ? 24.352 0.285 -22.396 1.00 51.00 102 PRO A C 1
ATOM 841 O O . PRO A 1 102 ? 23.308 0.222 -23.056 1.00 51.00 102 PRO A O 1
ATOM 844 N N . PHE A 1 103 ? 25.389 1.043 -22.748 1.00 50.22 103 PHE A N 1
ATOM 845 C CA . PHE A 1 103 ? 25.483 1.743 -24.029 1.00 50.2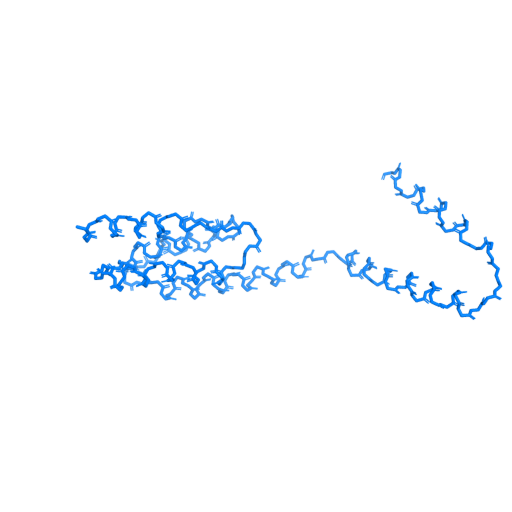2 103 PHE A CA 1
ATOM 846 C C . PHE A 1 103 ? 25.068 0.839 -25.210 1.00 50.22 103 PHE A C 1
ATOM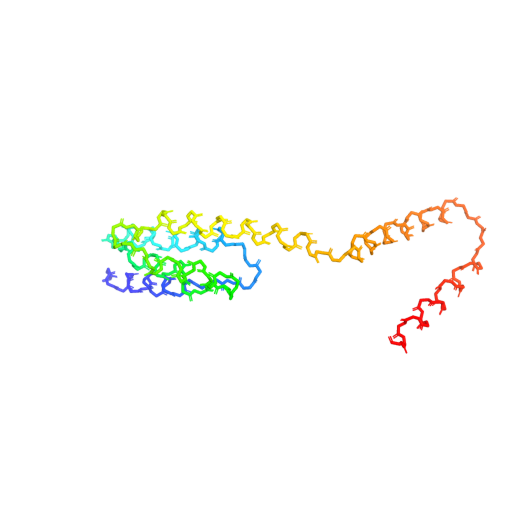 848 O O . PHE A 1 103 ? 24.614 1.358 -26.220 1.00 50.22 103 PHE A O 1
ATOM 855 N N . SER A 1 104 ? 25.120 -0.496 -25.073 1.00 56.34 104 SER A N 1
ATOM 856 C CA . SER A 1 104 ? 24.661 -1.448 -26.086 1.00 56.34 104 SER A CA 1
ATOM 857 C C . SER A 1 104 ? 23.188 -1.313 -26.490 1.00 56.34 104 SER A C 1
ATOM 859 O O . SER A 1 104 ? 22.910 -1.509 -27.660 1.00 56.34 104 SER A O 1
ATOM 861 N N . LEU A 1 105 ? 22.243 -0.938 -25.616 1.00 52.72 105 LEU A N 1
ATOM 862 C CA . LEU A 1 105 ? 20.830 -0.783 -26.019 1.00 52.72 105 LEU A CA 1
ATOM 863 C C . LEU A 1 105 ? 20.601 0.502 -26.819 1.00 52.72 105 LEU A C 1
ATOM 865 O O . LEU A 1 105 ? 19.898 0.480 -27.825 1.00 52.72 105 LEU A O 1
ATOM 869 N N . ALA A 1 106 ? 21.255 1.598 -26.426 1.00 54.66 106 ALA A N 1
ATOM 870 C CA . ALA A 1 106 ? 21.260 2.835 -27.204 1.00 54.66 106 ALA A CA 1
ATOM 871 C C . ALA A 1 106 ? 21.988 2.645 -28.546 1.00 54.66 106 ALA A C 1
ATOM 873 O O . ALA A 1 106 ? 21.511 3.113 -29.575 1.00 54.66 106 ALA A O 1
ATOM 874 N N . VAL A 1 107 ? 23.094 1.893 -28.551 1.00 57.75 107 VAL A N 1
ATOM 875 C CA . VAL A 1 107 ? 23.810 1.486 -29.766 1.00 57.75 107 VAL A CA 1
ATOM 876 C C . VAL A 1 107 ? 22.941 0.569 -30.629 1.00 57.75 107 VAL A C 1
ATOM 878 O O . VAL A 1 107 ? 22.872 0.794 -31.825 1.00 57.75 107 VAL A O 1
ATOM 881 N N . LEU A 1 108 ? 22.210 -0.402 -30.074 1.00 54.53 108 LEU A N 1
ATOM 882 C CA . LEU A 1 108 ? 21.293 -1.269 -30.829 1.00 54.53 108 LEU A CA 1
ATOM 883 C C . LEU A 1 108 ? 20.117 -0.487 -31.426 1.00 54.53 108 LEU A C 1
ATOM 885 O O . LEU A 1 108 ? 19.713 -0.780 -32.546 1.00 54.53 108 LEU A O 1
ATOM 889 N N . GLN A 1 109 ? 19.594 0.524 -30.730 1.00 60.12 109 GLN A N 1
ATOM 890 C CA . GLN A 1 109 ? 18.557 1.415 -31.263 1.00 60.12 109 GLN A CA 1
ATOM 891 C C . GLN A 1 109 ? 19.094 2.355 -32.350 1.00 60.12 109 GLN A C 1
ATOM 893 O O . GLN A 1 109 ? 18.439 2.539 -33.373 1.00 60.12 109 GLN A O 1
ATOM 898 N N . LEU A 1 110 ? 20.300 2.905 -32.177 1.00 58.34 110 LEU A N 1
ATOM 899 C CA . LEU A 1 110 ? 20.977 3.700 -33.207 1.00 58.34 110 LEU A CA 1
ATOM 900 C C . LEU A 1 110 ? 21.334 2.856 -34.438 1.00 58.34 110 LEU A C 1
ATOM 902 O O . LEU A 1 110 ? 21.103 3.293 -35.561 1.00 58.34 110 LEU A O 1
ATOM 906 N N . LEU A 1 111 ? 21.842 1.639 -34.239 1.00 56.00 111 LEU A N 1
ATOM 907 C CA . LEU A 1 111 ? 22.144 0.693 -35.313 1.00 56.00 111 LEU A CA 1
ATOM 908 C C . LEU A 1 111 ? 20.865 0.204 -36.001 1.00 56.00 111 LEU A C 1
ATOM 910 O O . LEU A 1 111 ? 20.839 0.133 -37.224 1.00 56.00 111 LEU A O 1
ATOM 914 N N . GLY A 1 112 ? 19.790 -0.067 -35.256 1.00 56.75 112 GLY A N 1
ATOM 915 C CA . GLY A 1 112 ? 18.477 -0.403 -35.817 1.00 56.75 112 GLY A CA 1
ATOM 916 C C . GLY A 1 112 ? 17.940 0.710 -36.718 1.00 56.75 112 GLY A C 1
ATOM 917 O O . GLY A 1 112 ? 17.581 0.452 -37.866 1.00 56.75 112 GLY A O 1
ATOM 918 N N . ASN A 1 113 ? 18.021 1.961 -36.253 1.00 54.72 113 ASN A N 1
ATOM 919 C CA . ASN A 1 113 ? 17.645 3.132 -37.044 1.00 54.72 113 ASN A CA 1
ATOM 920 C C . ASN A 1 113 ? 18.571 3.359 -38.256 1.00 54.72 113 ASN A C 1
ATOM 922 O O . ASN A 1 113 ? 18.102 3.791 -39.307 1.00 54.72 113 ASN A O 1
ATOM 926 N N . GLN A 1 114 ? 19.869 3.038 -38.172 1.00 51.75 114 GLN A N 1
ATOM 927 C CA . GLN A 1 114 ? 20.773 3.099 -39.330 1.00 51.75 114 GLN A CA 1
ATOM 928 C C . GLN A 1 114 ? 20.478 2.019 -40.380 1.00 51.75 114 GLN A C 1
ATOM 930 O O . GLN A 1 114 ? 20.615 2.291 -41.572 1.00 51.75 114 GLN A O 1
ATOM 935 N N . VAL A 1 115 ? 20.032 0.824 -39.977 1.00 51.72 115 VAL A N 1
ATOM 936 C CA . VAL A 1 115 ? 19.617 -0.225 -40.925 1.00 51.72 115 VAL A CA 1
ATOM 937 C C . VAL A 1 115 ? 18.385 0.222 -41.717 1.00 51.72 115 VAL A C 1
ATOM 939 O O . VAL A 1 115 ? 18.359 0.051 -42.931 1.00 51.72 115 VAL A O 1
ATOM 942 N N . GLN A 1 116 ? 17.414 0.883 -41.082 1.00 50.12 116 GLN A N 1
ATOM 943 C CA . GLN A 1 116 ? 16.236 1.421 -41.779 1.00 50.12 116 GLN A CA 1
ATOM 944 C C . GLN A 1 116 ? 16.555 2.610 -42.698 1.00 50.12 116 GLN A C 1
ATOM 946 O O . GLN A 1 116 ? 15.996 2.701 -43.790 1.00 50.12 116 GLN A O 1
ATOM 951 N N . LEU A 1 117 ? 17.489 3.487 -42.315 1.00 43.78 117 LEU A N 1
ATOM 952 C CA . LEU A 1 117 ? 17.944 4.583 -43.181 1.00 43.78 117 LEU A CA 1
ATOM 953 C C . LEU A 1 117 ? 18.721 4.074 -44.407 1.00 43.78 117 LEU A C 1
ATOM 955 O O . LEU A 1 117 ? 18.553 4.612 -45.502 1.00 43.78 117 LEU A O 1
ATOM 959 N N . LEU A 1 118 ? 19.519 3.011 -44.253 1.00 43.38 118 LEU A N 1
ATOM 960 C CA . LEU A 1 118 ? 20.203 2.354 -45.371 1.00 43.38 118 LEU A CA 1
ATOM 961 C C . LEU A 1 118 ? 19.222 1.603 -46.282 1.00 43.38 118 LEU A C 1
ATOM 963 O O . LEU A 1 118 ? 19.346 1.697 -47.500 1.00 43.38 118 LEU A O 1
ATOM 967 N N . GLU A 1 119 ? 18.220 0.914 -45.728 1.00 41.50 119 GLU A N 1
ATOM 968 C CA . GLU A 1 119 ? 17.153 0.263 -46.507 1.00 41.50 119 GLU A CA 1
ATOM 969 C C . GLU A 1 119 ? 16.350 1.295 -47.321 1.00 41.50 119 GLU A C 1
ATOM 971 O O . GLU A 1 119 ? 16.125 1.094 -48.515 1.00 41.50 119 GLU A O 1
ATOM 976 N N . MET A 1 120 ? 16.013 2.454 -46.739 1.00 39.12 120 MET A N 1
ATOM 977 C CA . MET A 1 120 ? 15.361 3.548 -47.474 1.00 39.12 120 MET A CA 1
ATOM 978 C C . MET A 1 120 ? 16.260 4.146 -48.571 1.00 39.12 120 MET A C 1
ATOM 980 O O . MET A 1 120 ? 15.778 4.406 -49.671 1.00 39.12 120 MET A O 1
ATOM 984 N N . GLN A 1 121 ? 17.566 4.321 -48.336 1.00 36.66 121 GLN A N 1
ATOM 985 C CA . GLN A 1 121 ? 18.494 4.833 -49.359 1.00 36.66 121 GLN A CA 1
ATOM 986 C C . GLN A 1 121 ? 18.774 3.831 -50.493 1.00 36.66 121 GLN A C 1
ATOM 988 O O . GLN A 1 121 ? 18.997 4.246 -51.633 1.00 36.66 121 GLN A O 1
ATOM 993 N N . VAL A 1 122 ? 18.744 2.524 -50.212 1.00 43.41 122 VAL A N 1
ATOM 994 C CA . VAL A 1 122 ? 18.901 1.452 -51.213 1.00 43.41 122 VAL A CA 1
ATOM 995 C C . VAL A 1 122 ? 17.646 1.298 -52.077 1.00 43.41 122 VAL A C 1
ATOM 997 O O . VAL A 1 122 ? 17.765 1.010 -53.267 1.00 43.41 122 VAL A O 1
ATOM 1000 N N . VAL A 1 123 ? 16.455 1.530 -51.516 1.00 46.84 123 VAL A N 1
ATOM 1001 C CA . VAL A 1 123 ? 15.193 1.542 -52.276 1.00 46.84 123 VAL A CA 1
ATOM 1002 C C . VAL A 1 123 ? 15.100 2.767 -53.193 1.00 46.84 123 VAL A C 1
ATOM 1004 O O . VAL A 1 123 ? 14.584 2.648 -54.302 1.00 46.84 123 VAL A O 1
ATOM 1007 N N . ILE A 1 124 ? 15.654 3.916 -52.786 1.00 42.34 124 ILE A N 1
ATOM 1008 C CA . ILE A 1 124 ? 15.670 5.138 -53.611 1.00 42.34 124 ILE A CA 1
ATOM 1009 C C . ILE A 1 124 ? 16.712 5.058 -54.744 1.00 42.34 124 ILE A C 1
ATOM 1011 O O . ILE A 1 124 ? 16.450 5.513 -55.854 1.00 42.34 124 ILE A O 1
ATOM 1015 N N . ASN A 1 125 ? 17.871 4.430 -54.520 1.00 41.31 125 ASN A N 1
ATOM 1016 C CA . ASN A 1 125 ? 18.941 4.317 -55.519 1.00 41.31 125 ASN A CA 1
ATOM 1017 C C . ASN A 1 125 ? 18.952 2.938 -56.182 1.00 41.31 125 ASN A C 1
ATOM 1019 O O . ASN A 1 125 ? 19.891 2.154 -56.018 1.00 41.31 125 ASN A O 1
ATOM 1023 N N . GLY A 1 126 ? 17.886 2.631 -56.922 1.00 50.97 126 GLY A N 1
ATOM 1024 C CA . GLY A 1 126 ? 17.713 1.379 -57.651 1.00 50.97 126 GLY A CA 1
ATOM 1025 C C . GLY A 1 126 ? 18.872 1.064 -58.600 1.00 50.97 126 GLY A C 1
ATOM 1026 O O . GLY A 1 126 ? 18.817 1.401 -59.772 1.00 50.97 126 GLY A O 1
ATOM 1027 N N . THR A 1 127 ? 19.921 0.402 -58.105 1.00 47.88 127 THR A N 1
ATOM 1028 C CA . THR A 1 127 ? 20.800 -0.547 -58.813 1.00 47.88 127 THR A CA 1
ATOM 1029 C C . THR A 1 127 ? 21.961 -0.990 -57.912 1.00 47.88 127 THR A C 1
ATOM 1031 O O . THR A 1 127 ? 22.964 -0.298 -57.789 1.00 47.88 127 THR A O 1
ATOM 1034 N N . ARG A 1 128 ? 21.858 -2.201 -57.336 1.00 45.44 128 ARG A N 1
ATOM 1035 C CA . ARG A 1 128 ? 22.907 -3.259 -57.234 1.00 45.44 128 ARG A CA 1
ATOM 1036 C C . ARG A 1 128 ? 22.674 -4.166 -56.014 1.00 45.44 128 ARG A C 1
ATOM 1038 O O . ARG A 1 128 ? 23.234 -3.984 -54.940 1.00 45.44 128 ARG A O 1
ATOM 1045 N N . LYS A 1 129 ? 21.940 -5.261 -56.247 1.00 45.44 129 LYS A N 1
ATOM 1046 C CA . LYS A 1 129 ? 21.677 -6.416 -55.354 1.00 45.44 129 LYS A CA 1
ATOM 1047 C C . LYS A 1 129 ? 22.920 -7.203 -54.856 1.00 45.44 129 LYS A C 1
ATOM 1049 O O . LYS A 1 129 ? 22.788 -8.358 -54.456 1.00 45.44 129 LYS A O 1
ATOM 1054 N N . ARG A 1 130 ? 24.145 -6.661 -54.893 1.00 43.50 130 ARG A N 1
ATOM 1055 C CA . ARG A 1 130 ? 25.369 -7.427 -54.552 1.00 43.50 130 ARG A CA 1
ATOM 1056 C C . ARG A 1 130 ? 25.904 -7.194 -53.133 1.00 43.50 130 ARG A C 1
ATOM 1058 O O . ARG A 1 130 ? 26.569 -8.085 -52.616 1.00 43.50 130 ARG A O 1
ATOM 1065 N N . THR A 1 131 ? 25.551 -6.099 -52.460 1.00 43.16 131 THR A N 1
ATOM 1066 C CA . THR A 1 131 ? 26.165 -5.732 -51.163 1.00 43.16 131 THR A CA 1
ATOM 1067 C C . THR A 1 131 ? 25.505 -6.394 -49.940 1.00 43.16 131 THR A C 1
ATOM 1069 O O . THR A 1 131 ? 26.176 -6.666 -48.947 1.00 43.16 131 THR A O 1
ATOM 1072 N N . LEU A 1 132 ? 24.220 -6.768 -50.023 1.00 47.16 132 LEU A N 1
ATOM 1073 C CA . LEU A 1 132 ? 23.478 -7.402 -48.915 1.00 47.16 132 LEU A CA 1
ATOM 1074 C C . LEU A 1 132 ? 24.015 -8.792 -48.520 1.00 47.16 132 LEU A C 1
ATOM 1076 O O . LEU A 1 132 ? 23.917 -9.188 -47.359 1.00 47.16 132 LEU A O 1
ATOM 1080 N N . ARG A 1 133 ? 24.653 -9.523 -49.447 1.00 46.50 133 ARG A N 1
ATOM 1081 C CA . ARG A 1 133 ? 25.224 -10.853 -49.157 1.00 46.50 133 ARG A CA 1
ATOM 1082 C C . ARG A 1 133 ? 26.431 -10.807 -48.217 1.00 46.50 133 ARG A C 1
ATOM 1084 O O . ARG A 1 133 ? 26.657 -11.783 -47.514 1.00 46.50 133 ARG A O 1
ATOM 1091 N N . TYR A 1 134 ? 27.175 -9.700 -48.190 1.00 49.59 134 TYR A N 1
ATOM 1092 C CA . TYR A 1 134 ? 28.393 -9.556 -47.380 1.00 49.59 134 TYR A CA 1
ATOM 1093 C C . TYR A 1 134 ? 28.093 -9.177 -45.921 1.00 49.59 134 TYR A C 1
ATOM 1095 O O . TYR A 1 134 ? 28.822 -9.554 -45.006 1.00 49.59 134 TYR A O 1
ATOM 1103 N N . LEU A 1 135 ? 26.996 -8.448 -45.693 1.00 48.47 135 LEU A N 1
ATOM 1104 C CA . LEU A 1 135 ? 26.557 -8.039 -44.356 1.00 48.47 135 LEU A CA 1
ATOM 1105 C C . LEU A 1 135 ? 25.819 -9.172 -43.625 1.00 48.47 135 LEU A C 1
ATOM 1107 O O . LEU A 1 135 ? 26.066 -9.398 -42.441 1.00 48.47 135 LEU A O 1
ATOM 1111 N N . LEU A 1 136 ? 24.990 -9.952 -44.329 1.00 51.00 136 LEU A N 1
ATOM 1112 C CA . LEU A 1 136 ? 24.249 -11.072 -43.730 1.00 51.00 136 LEU A CA 1
ATOM 1113 C C . LEU A 1 136 ? 25.148 -12.243 -43.292 1.00 51.00 136 LEU A C 1
ATOM 1115 O O . LEU A 1 136 ? 24.861 -12.892 -42.285 1.00 51.00 136 LEU A O 1
ATOM 1119 N N . SER A 1 137 ? 26.252 -12.509 -43.996 1.00 51.00 137 SER A N 1
ATOM 1120 C CA . SER A 1 137 ? 27.231 -13.535 -43.605 1.00 51.00 137 SER A CA 1
ATOM 1121 C C . SER A 1 137 ? 28.037 -13.131 -42.366 1.00 51.00 137 SER A C 1
ATOM 1123 O O . SER A 1 137 ? 28.292 -13.973 -41.506 1.00 51.00 137 SER A O 1
ATOM 1125 N N . ARG A 1 138 ? 28.359 -11.841 -42.206 1.00 48.94 138 ARG A N 1
ATOM 1126 C CA . ARG A 1 138 ? 29.097 -11.333 -41.037 1.00 48.94 138 ARG A CA 1
ATOM 1127 C C . ARG A 1 138 ? 28.247 -11.322 -39.760 1.00 48.94 138 ARG A C 1
ATOM 1129 O O . ARG A 1 138 ? 28.757 -11.641 -38.691 1.00 48.94 138 ARG A O 1
ATOM 1136 N N . ILE A 1 139 ? 26.943 -11.059 -39.886 1.00 50.34 139 ILE A N 1
ATOM 1137 C CA . ILE A 1 139 ? 25.986 -11.124 -38.766 1.00 50.34 139 ILE A CA 1
ATOM 1138 C C . ILE A 1 139 ? 25.757 -12.573 -38.294 1.00 50.34 139 ILE A C 1
ATOM 1140 O O . ILE A 1 139 ? 25.590 -12.803 -37.098 1.00 50.34 139 ILE A O 1
ATOM 1144 N N . LYS A 1 140 ? 25.789 -13.569 -39.194 1.00 51.88 140 LYS A N 1
ATOM 1145 C CA . LYS A 1 140 ? 25.689 -14.991 -38.805 1.00 51.88 140 LYS A CA 1
ATOM 1146 C C . LYS A 1 140 ? 26.921 -15.499 -38.042 1.00 51.88 140 LYS A C 1
ATOM 1148 O O . LYS A 1 140 ? 26.757 -16.308 -37.138 1.00 51.88 140 LYS A O 1
ATOM 1153 N N . LEU A 1 141 ? 28.120 -15.002 -38.354 1.00 47.84 141 LEU A N 1
ATOM 1154 C CA . LEU A 1 141 ? 29.370 -15.398 -37.684 1.00 47.84 141 LEU A CA 1
ATOM 1155 C C . LEU A 1 141 ? 29.503 -14.858 -36.249 1.00 47.84 141 LEU A C 1
ATOM 1157 O O . LEU A 1 141 ? 30.124 -15.507 -35.417 1.00 47.84 141 LEU A O 1
ATOM 1161 N N . GLN A 1 142 ? 28.885 -13.718 -35.926 1.00 46.47 142 GLN A N 1
ATOM 1162 C CA . GLN A 1 142 ? 28.926 -13.144 -34.571 1.00 46.47 142 GLN A CA 1
ATOM 1163 C C . GLN A 1 142 ? 27.934 -13.766 -33.574 1.00 46.47 142 GLN A C 1
ATOM 1165 O O . GLN A 1 142 ? 28.030 -13.478 -32.389 1.00 46.47 142 GLN A O 1
ATOM 1170 N N . LYS A 1 143 ? 26.992 -14.610 -34.018 1.00 48.06 143 LYS A N 1
ATOM 1171 C CA . LYS A 1 143 ? 26.024 -15.301 -33.138 1.00 48.06 143 LYS A CA 1
ATOM 1172 C C . LYS A 1 143 ? 26.453 -16.724 -32.733 1.00 48.06 143 LYS A C 1
ATOM 1174 O O . LYS A 1 143 ? 25.654 -17.442 -32.144 1.00 48.06 143 LYS A O 1
ATOM 1179 N N . SER A 1 144 ? 27.675 -17.136 -33.077 1.00 47.12 144 SER A N 1
ATOM 1180 C CA . SER A 1 144 ? 28.228 -18.484 -32.847 1.00 47.12 144 SER A CA 1
ATOM 1181 C C . SER A 1 144 ? 29.400 -18.502 -31.845 1.00 47.12 144 SER A C 1
ATOM 1183 O O . SER A 1 144 ? 30.137 -19.487 -31.796 1.00 47.12 144 SER A O 1
ATOM 1185 N N . LEU A 1 145 ? 29.587 -17.432 -31.069 1.00 42.25 145 LEU A N 1
ATOM 1186 C CA . LEU A 1 145 ? 30.562 -17.329 -29.977 1.00 42.25 145 LEU A CA 1
ATOM 1187 C C . LEU A 1 145 ? 29.845 -16.921 -28.692 1.00 42.25 145 LEU A C 1
ATOM 1189 O O . LEU A 1 145 ? 29.015 -15.986 -28.778 1.00 42.25 145 LEU A O 1
#

Foldseek 3Di:
DLVVQLVVLVCLLLVQADDVPDQLLVSLVSNVVSQVVNVVSVHHDDLVVSLCSSLVHDDPQCVVVVVVLVPDDPVCSGNVNSSVSVNVSSVVVVVVVVVPPPVVVVVVVVVVVVVVVVVVVCVVPPDDPPPVVVVVVVVVVVVPD

Solvent-accessible surface area (backbone atoms only — not comparable to full-atom values): 8545 Å² total; per-residue (Å²): 115,68,67,63,56,51,50,56,42,49,53,52,39,77,63,57,65,60,54,95,91,57,55,66,68,60,47,49,50,52,49,51,52,35,43,48,56,31,37,76,73,74,44,74,72,52,41,66,61,50,36,46,56,68,58,72,52,60,61,78,88,48,47,66,58,52,57,52,59,74,68,52,56,76,93,60,59,34,44,69,56,51,50,53,50,52,54,53,49,51,54,53,48,52,53,50,54,62,70,62,54,57,67,62,58,61,47,50,51,52,50,50,52,48,52,54,54,49,51,53,53,52,68,70,55,80,78,74,95,66,63,65,64,64,56,57,55,55,58,58,62,66,72,76,115

Radius of gyration: 25.72 Å; Cα contacts (8 Å, |Δi|>4): 70; chains: 1; bounding box: 57×28×74 Å

Organism: Araneus ventricosus (NCBI:txid182803)

Nearest PDB structures (foldseek):
  7nlg-assembly2_C-2  TM=7.973E-01  e=1.321E-01  Saccharomyces cerevisiae
  7nli-assembly1_B  TM=7.975E-01  e=3.260E-01  Saccharomyces cerevisiae
  8rb3-assembly1_A  TM=6.175E-01  e=1.854E-01  Mus musculus
  7n9v-assembly1_A  TM=6.639E-01  e=2.488E+00  Human immunodeficiency virus 1
  8ty6-assembly1_E  TM=6.279E-01  e=2.488E+00  Human immunodeficiency virus 1

Sequence (145 aa):
MRRARVIQLLDGFFGTKYQPGEDVGIFLCRVRTAAARLQDAGHKVDDLYLGFQMISYLPQEFQSTVQQIYRWKDGEFTAGKIEAELILEANRLQLIWRKRRPFSLAVLQLLGNQVQLLEMQVVINGTRKRTLRYLLSRIKLQKSL